Protein AF-A0A392MXF1-F1 (afdb_monomer_lite)

pLDDT: mean 80.58, std 15.02, range [41.81, 96.5]

Sequence (56 aa):
MG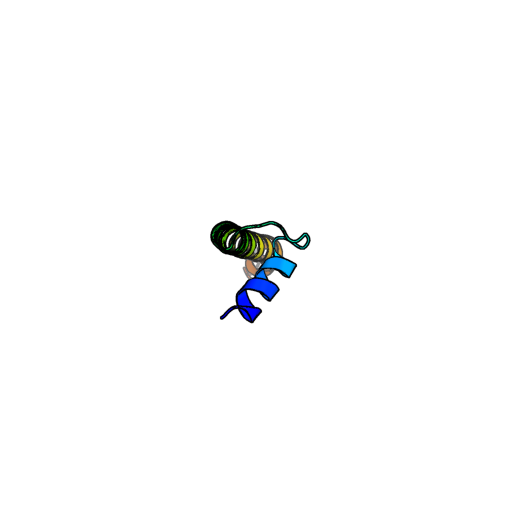DRITALQQLVSPFGKTDTASVLSEAIEYIKFLHEQVTVLSTPYMKSGAPIQHQQ

Structure (mmCIF, N/CA/C/O backbone):
data_AF-A0A392MXF1-F1
#
_entry.id   AF-A0A392MXF1-F1
#
loop_
_atom_site.group_PDB
_atom_site.id
_atom_site.type_symbol
_atom_site.label_atom_id
_atom_site.label_alt_id
_atom_site.label_comp_id
_atom_site.label_asym_id
_atom_site.label_entity_id
_atom_site.label_seq_id
_atom_site.pdbx_PDB_ins_code
_atom_site.Cartn_x
_atom_site.Cartn_y
_atom_site.Cartn_z
_atom_site.occupancy
_atom_site.B_iso_or_equiv
_atom_site.auth_seq_id
_atom_site.auth_comp_id
_atom_site.auth_asym_id
_atom_site.auth_atom_id
_atom_site.pdbx_PDB_model_num
ATOM 1 N N . MET A 1 1 ? 2.627 -11.578 -17.514 1.00 67.44 1 MET A N 1
ATOM 2 C CA . MET A 1 1 ? 3.420 -11.121 -16.347 1.00 67.44 1 MET A CA 1
ATOM 3 C C . MET A 1 1 ? 3.591 -9.601 -16.355 1.00 67.44 1 MET A C 1
ATOM 5 O O . MET A 1 1 ? 3.301 -8.999 -15.332 1.00 67.44 1 MET A O 1
ATOM 9 N N . GLY A 1 2 ? 3.964 -8.981 -17.486 1.00 77.12 2 GLY A N 1
ATOM 10 C CA . GLY A 1 2 ? 4.148 -7.522 -17.608 1.00 77.12 2 GLY A CA 1
ATOM 11 C C . GLY A 1 2 ? 2.944 -6.669 -17.189 1.00 77.12 2 GLY A C 1
ATOM 12 O O . GLY A 1 2 ? 3.109 -5.790 -16.355 1.00 77.12 2 GLY A O 1
ATOM 13 N N . ASP A 1 3 ? 1.729 -6.999 -17.641 1.00 86.06 3 ASP A N 1
ATOM 14 C CA . ASP A 1 3 ? 0.524 -6.199 -17.334 1.00 86.06 3 ASP A CA 1
ATOM 15 C C . ASP A 1 3 ? 0.247 -6.065 -15.832 1.00 86.06 3 ASP A C 1
ATOM 17 O O . ASP A 1 3 ? -0.193 -5.022 -15.353 1.00 86.06 3 ASP A O 1
ATOM 21 N N . ARG A 1 4 ? 0.547 -7.121 -15.065 1.00 86.12 4 ARG A N 1
ATOM 22 C CA . ARG A 1 4 ? 0.386 -7.124 -13.606 1.00 86.12 4 ARG A CA 1
ATOM 23 C C . ARG A 1 4 ? 1.400 -6.201 -12.929 1.00 86.12 4 ARG A C 1
ATOM 25 O O . ARG A 1 4 ? 1.043 -5.519 -11.977 1.00 86.12 4 ARG A O 1
ATOM 32 N N . ILE A 1 5 ? 2.636 -6.155 -13.430 1.00 86.06 5 ILE A N 1
ATOM 33 C CA . ILE A 1 5 ? 3.678 -5.249 -12.926 1.00 86.06 5 ILE A CA 1
ATOM 34 C C . ILE A 1 5 ? 3.341 -3.799 -13.276 1.00 86.06 5 ILE A C 1
ATOM 36 O O . ILE A 1 5 ? 3.441 -2.935 -12.414 1.00 86.06 5 ILE A O 1
ATOM 40 N N . THR A 1 6 ? 2.864 -3.530 -14.493 1.00 84.56 6 THR A N 1
ATOM 41 C CA . THR A 1 6 ? 2.415 -2.190 -14.895 1.00 84.56 6 THR A CA 1
ATOM 42 C C . THR A 1 6 ? 1.235 -1.710 -14.051 1.00 84.56 6 THR A C 1
ATOM 44 O O . THR A 1 6 ? 1.226 -0.561 -13.618 1.00 84.56 6 THR A O 1
ATOM 47 N N . ALA A 1 7 ? 0.267 -2.585 -13.760 1.00 88.12 7 ALA A N 1
ATOM 48 C CA . ALA A 1 7 ? -0.850 -2.257 -12.877 1.00 88.12 7 ALA A CA 1
ATOM 49 C C . ALA A 1 7 ? -0.383 -1.936 -11.447 1.00 88.12 7 ALA A C 1
ATOM 51 O O . ALA A 1 7 ? -0.811 -0.934 -10.882 1.00 88.12 7 ALA A O 1
ATOM 52 N N . LEU A 1 8 ? 0.530 -2.738 -10.881 1.00 87.31 8 LEU A N 1
ATOM 53 C CA . LEU A 1 8 ? 1.128 -2.446 -9.574 1.00 87.31 8 LEU A CA 1
ATOM 54 C C . LEU A 1 8 ? 1.867 -1.112 -9.586 1.00 87.31 8 LEU A C 1
ATOM 56 O O . LEU A 1 8 ? 1.666 -0.307 -8.685 1.00 87.31 8 LEU A O 1
ATOM 60 N N . GLN A 1 9 ? 2.649 -0.844 -10.630 1.00 86.56 9 GLN A N 1
ATOM 61 C CA . GLN A 1 9 ? 3.360 0.417 -10.777 1.00 86.56 9 GLN A CA 1
ATOM 62 C C . GLN A 1 9 ? 2.400 1.609 -10.761 1.00 86.56 9 GLN A C 1
ATOM 64 O O . GLN A 1 9 ? 2.665 2.560 -10.051 1.00 86.56 9 GLN A O 1
ATOM 69 N N . GLN A 1 10 ? 1.251 1.554 -11.438 1.00 85.38 10 GLN A N 1
ATOM 70 C CA . GLN A 1 10 ? 0.268 2.647 -11.378 1.00 85.38 10 GLN A CA 1
ATOM 71 C C . GLN A 1 10 ? -0.318 2.877 -9.976 1.00 85.38 10 GLN A C 1
ATOM 73 O O . GLN A 1 10 ? -0.682 4.003 -9.647 1.00 85.38 10 GLN A O 1
ATOM 78 N N . LEU A 1 11 ? -0.407 1.829 -9.155 1.00 85.94 11 LEU A N 1
ATOM 79 C CA . LEU A 1 11 ? -0.941 1.910 -7.794 1.00 85.94 11 LEU A CA 1
ATOM 80 C C . LEU A 1 11 ? 0.092 2.414 -6.779 1.00 85.94 11 LEU A C 1
ATOM 82 O O . LEU A 1 11 ? -0.284 3.117 -5.846 1.00 85.94 11 LEU A O 1
ATOM 86 N N . VAL A 1 12 ? 1.369 2.051 -6.948 1.00 83.12 12 VAL A N 1
ATOM 87 C CA . VAL A 1 12 ? 2.437 2.365 -5.978 1.00 83.12 12 VAL A CA 1
ATOM 88 C C . VAL A 1 12 ? 3.318 3.543 -6.407 1.00 83.12 12 VAL A C 1
ATOM 90 O O . VAL A 1 12 ? 3.758 4.318 -5.567 1.00 83.12 12 VAL A O 1
ATOM 93 N N . SER A 1 13 ? 3.512 3.730 -7.716 1.00 78.25 13 SER A N 1
ATOM 94 C CA . SER A 1 13 ? 4.343 4.770 -8.337 1.00 78.25 13 SER A CA 1
ATOM 95 C C . SER A 1 13 ? 3.729 5.247 -9.673 1.00 78.25 13 SER A C 1
ATOM 97 O O . SER A 1 13 ? 4.142 4.828 -10.765 1.00 78.25 13 SER A O 1
ATOM 99 N N . PRO A 1 14 ? 2.731 6.153 -9.628 1.00 65.69 14 PRO A N 1
ATOM 100 C CA . PRO A 1 14 ? 1.970 6.591 -10.807 1.00 65.69 14 PRO A CA 1
ATOM 101 C C . PRO A 1 14 ? 2.819 7.307 -11.877 1.00 65.69 14 PRO A C 1
ATOM 103 O O . PRO A 1 14 ? 2.359 7.506 -13.001 1.00 65.69 14 PRO A O 1
ATOM 106 N N . PHE A 1 15 ? 4.079 7.647 -11.574 1.00 67.44 15 PHE A N 1
ATOM 107 C CA . PHE A 1 15 ? 5.005 8.344 -12.470 1.00 67.44 15 PHE A CA 1
ATOM 108 C C . PHE A 1 15 ? 6.252 7.501 -12.808 1.00 67.44 15 PHE A C 1
ATOM 110 O O . PHE A 1 15 ? 7.388 7.862 -12.525 1.00 67.44 15 PHE A O 1
ATOM 117 N N . GLY A 1 16 ? 6.035 6.366 -13.475 1.00 64.00 16 GLY A N 1
ATOM 118 C CA . GLY A 1 16 ? 6.795 5.928 -14.658 1.00 64.00 16 GLY A CA 1
ATOM 119 C C . GLY A 1 16 ? 8.311 5.650 -14.611 1.00 64.00 16 GLY A C 1
ATOM 120 O O . GLY A 1 16 ? 8.850 5.350 -15.673 1.00 64.00 16 GLY A O 1
ATOM 121 N N . LYS A 1 17 ? 9.028 5.716 -13.479 1.00 63.72 17 LYS A N 1
ATOM 122 C CA . LYS A 1 17 ? 10.496 5.464 -13.455 1.00 63.72 17 LYS A CA 1
ATOM 123 C C . LYS A 1 17 ? 11.002 4.580 -12.313 1.00 63.72 17 LYS A C 1
ATOM 125 O O . LYS A 1 17 ? 12.174 4.648 -11.955 1.00 63.72 17 LYS A O 1
ATOM 130 N N . THR A 1 18 ? 10.142 3.740 -11.762 1.00 72.00 18 THR A N 1
ATOM 131 C CA . THR A 1 18 ? 10.523 2.798 -10.707 1.00 72.00 18 THR A CA 1
ATOM 132 C C . THR A 1 18 ? 10.887 1.451 -11.343 1.00 72.00 18 THR A C 1
ATOM 134 O O . THR A 1 18 ? 10.139 0.948 -12.181 1.00 72.00 18 THR A O 1
ATOM 137 N N . ASP A 1 19 ? 12.047 0.880 -11.007 1.00 87.50 19 ASP A N 1
ATOM 138 C CA . ASP A 1 19 ? 12.426 -0.462 -11.461 1.00 87.50 19 ASP A CA 1
ATOM 139 C C . ASP A 1 19 ? 11.496 -1.535 -10.860 1.00 87.50 19 ASP A C 1
ATOM 141 O O . ASP A 1 19 ? 10.809 -1.302 -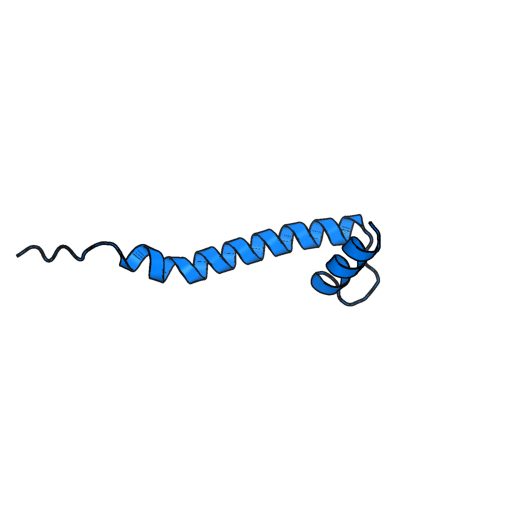9.864 1.00 87.50 19 ASP A O 1
ATOM 145 N N . THR A 1 20 ? 11.453 -2.732 -11.454 1.00 87.44 20 THR A N 1
AT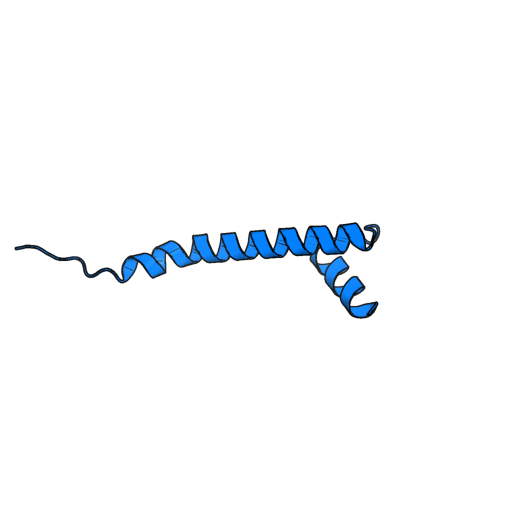OM 146 C CA . THR A 1 20 ? 10.528 -3.789 -11.012 1.00 87.44 20 THR A CA 1
ATOM 147 C C . THR A 1 20 ? 10.738 -4.208 -9.554 1.00 87.44 20 THR A C 1
ATOM 149 O O . THR A 1 20 ? 9.755 -4.522 -8.887 1.00 87.44 20 THR A O 1
ATOM 152 N N . ALA A 1 21 ? 11.971 -4.211 -9.036 1.00 90.62 21 ALA A N 1
ATOM 153 C CA . ALA A 1 21 ? 12.215 -4.593 -7.646 1.00 90.62 21 ALA A CA 1
ATOM 154 C C . ALA A 1 21 ? 11.653 -3.536 -6.685 1.00 90.62 21 ALA A C 1
ATOM 156 O O . ALA A 1 21 ? 10.980 -3.887 -5.715 1.00 90.62 21 ALA A O 1
ATOM 157 N N . SER A 1 22 ? 11.840 -2.257 -7.010 1.00 88.75 22 SER A N 1
ATOM 158 C CA . SER A 1 22 ? 11.268 -1.144 -6.253 1.00 88.75 22 SER A CA 1
ATOM 159 C C . SER A 1 22 ? 9.731 -1.148 -6.293 1.00 88.75 22 SER A C 1
ATOM 161 O O . SER A 1 22 ? 9.109 -1.046 -5.240 1.00 88.75 22 SER A O 1
ATOM 163 N N . VAL A 1 23 ? 9.100 -1.415 -7.449 1.00 89.06 23 VAL A N 1
ATOM 164 C CA . VAL A 1 23 ? 7.628 -1.562 -7.549 1.00 89.06 23 VAL A CA 1
ATOM 165 C C . VAL A 1 23 ? 7.109 -2.671 -6.629 1.00 89.06 23 VAL A C 1
ATOM 167 O O . VAL A 1 23 ? 6.102 -2.500 -5.945 1.00 89.06 23 VAL A O 1
ATOM 170 N N . LEU A 1 24 ? 7.785 -3.823 -6.602 1.00 91.25 24 LEU A N 1
ATOM 171 C CA . LEU A 1 24 ? 7.379 -4.944 -5.752 1.00 91.25 24 LEU A CA 1
ATOM 172 C C . LEU A 1 24 ? 7.577 -4.635 -4.263 1.00 91.25 24 LEU A C 1
ATOM 174 O O . LEU A 1 24 ? 6.712 -4.973 -3.457 1.00 91.25 24 LEU A O 1
ATOM 178 N N . SER A 1 25 ? 8.680 -3.977 -3.900 1.00 91.81 25 SER A N 1
ATOM 179 C CA . SER A 1 25 ? 8.947 -3.574 -2.517 1.00 9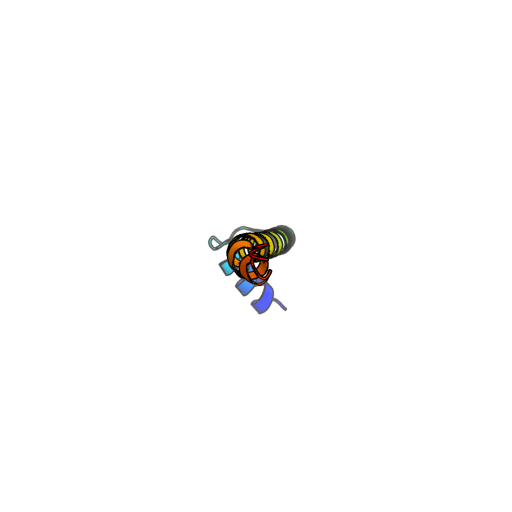1.81 25 SER A CA 1
ATOM 180 C C . SER A 1 25 ? 7.920 -2.556 -2.017 1.00 91.81 25 SER A C 1
ATOM 182 O O . SER A 1 25 ? 7.359 -2.730 -0.938 1.00 91.81 25 SER A O 1
ATOM 184 N N . GLU A 1 26 ? 7.626 -1.523 -2.807 1.00 90.44 26 GLU A N 1
ATOM 185 C CA . GLU A 1 26 ? 6.625 -0.503 -2.471 1.00 90.44 26 GLU A CA 1
ATOM 186 C C . GLU A 1 26 ? 5.223 -1.112 -2.339 1.00 90.44 26 GLU A C 1
ATOM 188 O O . GLU A 1 2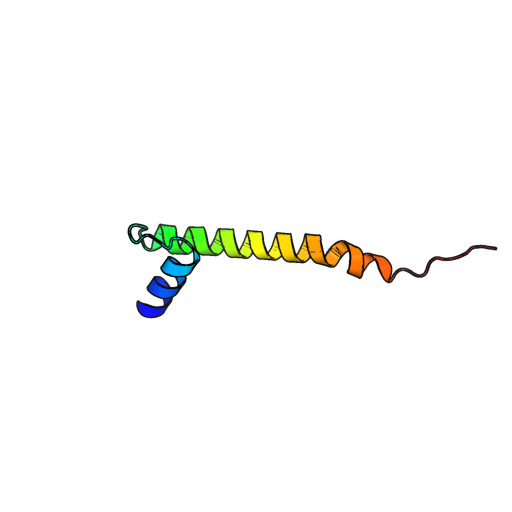6 ? 4.485 -0.774 -1.415 1.00 90.44 26 GLU A O 1
ATOM 193 N N . ALA A 1 27 ? 4.870 -2.073 -3.201 1.00 90.94 27 ALA A N 1
ATOM 194 C CA . ALA A 1 27 ? 3.604 -2.796 -3.097 1.00 90.94 27 ALA A CA 1
ATOM 195 C C . ALA A 1 27 ? 3.485 -3.588 -1.787 1.00 90.94 27 ALA A C 1
ATOM 197 O O . ALA A 1 27 ? 2.423 -3.582 -1.163 1.00 90.94 27 ALA A O 1
ATOM 198 N N . ILE A 1 28 ? 4.562 -4.252 -1.352 1.00 93.88 28 ILE A N 1
ATOM 199 C CA . ILE A 1 28 ? 4.589 -4.991 -0.082 1.00 93.88 28 ILE A CA 1
ATOM 200 C C . ILE A 1 28 ? 4.358 -4.041 1.097 1.00 93.88 28 ILE A C 1
ATOM 202 O O . ILE A 1 28 ? 3.521 -4.327 1.955 1.00 93.88 28 ILE A O 1
ATOM 206 N N . GLU A 1 29 ? 5.062 -2.910 1.134 1.00 92.94 29 GLU A N 1
ATOM 207 C CA . GLU A 1 29 ? 4.910 -1.925 2.209 1.00 92.94 29 GLU A CA 1
ATOM 208 C C . GLU A 1 29 ? 3.517 -1.285 2.203 1.00 92.94 29 GLU A C 1
ATOM 210 O O . GLU A 1 29 ? 2.899 -1.132 3.257 1.00 92.94 29 GLU A O 1
ATOM 215 N N . TYR A 1 30 ? 2.961 -1.003 1.023 1.00 92.19 30 TYR A N 1
ATOM 216 C CA . TYR A 1 30 ? 1.615 -0.450 0.909 1.00 92.19 30 TYR A CA 1
ATOM 217 C C . TYR A 1 30 ? 0.535 -1.418 1.416 1.00 92.19 30 TYR A C 1
ATOM 219 O O . TYR A 1 30 ? -0.379 -1.004 2.128 1.00 92.19 30 TYR A O 1
ATOM 227 N N . ILE A 1 31 ? 0.657 -2.720 1.132 1.00 93.19 31 ILE A N 1
ATOM 228 C CA . ILE A 1 31 ? -0.261 -3.742 1.667 1.00 93.19 31 ILE A CA 1
ATOM 229 C C . ILE A 1 31 ? -0.199 -3.790 3.200 1.00 93.19 31 ILE A C 1
ATOM 231 O O . ILE A 1 31 ? -1.247 -3.835 3.849 1.00 93.19 31 ILE A O 1
ATOM 235 N N . LYS A 1 32 ? 1.005 -3.746 3.790 1.00 96.19 32 LYS A N 1
ATOM 236 C CA . LYS A 1 32 ? 1.173 -3.706 5.254 1.00 96.19 32 LYS A CA 1
ATOM 237 C C . LYS A 1 32 ? 0.507 -2.471 5.856 1.00 96.19 32 LYS A C 1
ATOM 239 O O . LYS A 1 32 ? -0.278 -2.604 6.791 1.00 96.19 32 LYS A O 1
ATOM 244 N N . PHE A 1 33 ? 0.744 -1.300 5.268 1.00 94.50 33 PHE A N 1
ATOM 245 C CA . PHE A 1 33 ? 0.102 -0.054 5.680 1.00 94.50 33 PHE A CA 1
ATOM 246 C C . PHE A 1 33 ? -1.431 -0.156 5.639 1.00 94.50 33 PHE A C 1
ATOM 248 O O . PHE A 1 33 ? -2.106 0.202 6.603 1.00 94.50 33 PHE A O 1
ATOM 255 N N . LEU A 1 34 ? -2.006 -0.698 4.560 1.00 95.00 34 LEU A N 1
ATOM 256 C CA . LEU A 1 34 ? -3.457 -0.884 4.462 1.00 95.00 34 LEU A CA 1
ATOM 257 C C . LEU A 1 34 ? -3.998 -1.834 5.541 1.00 95.00 34 LEU A C 1
ATOM 259 O O . LEU A 1 34 ? -5.057 -1.568 6.109 1.00 95.00 34 LEU A O 1
ATOM 263 N N . HIS A 1 35 ? -3.279 -2.912 5.861 1.00 96.00 35 HIS A N 1
ATOM 264 C CA . HIS A 1 35 ? -3.657 -3.822 6.948 1.00 96.00 35 HIS A CA 1
ATOM 265 C C . HIS A 1 35 ? -3.658 -3.126 8.317 1.00 96.00 35 HIS A C 1
ATOM 267 O O . HIS A 1 35 ? -4.579 -3.330 9.116 1.00 96.00 35 HIS A O 1
ATOM 273 N N . GLU A 1 36 ? -2.663 -2.282 8.590 1.00 96.50 36 GLU A N 1
ATOM 274 C CA . GLU A 1 36 ? -2.611 -1.483 9.818 1.00 96.50 36 GLU A CA 1
ATOM 275 C C . GLU A 1 36 ? -3.790 -0.509 9.894 1.00 96.50 36 GLU A C 1
ATOM 277 O O . GLU A 1 36 ? -4.492 -0.469 10.905 1.00 96.50 36 GLU A O 1
ATOM 282 N N . GLN A 1 37 ? -4.087 0.198 8.802 1.00 96.38 37 GLN A N 1
ATOM 283 C CA . GLN A 1 37 ? -5.224 1.118 8.725 1.00 96.38 37 GLN A CA 1
ATOM 284 C C . GLN A 1 37 ? -6.556 0.400 8.978 1.00 96.38 37 GLN A C 1
ATOM 286 O O . GLN A 1 37 ? -7.377 0.880 9.760 1.00 96.38 37 GLN A O 1
ATOM 291 N N . VAL A 1 38 ? -6.768 -0.778 8.378 1.00 95.25 38 VAL A N 1
ATOM 292 C CA . VAL A 1 38 ? -7.961 -1.605 8.632 1.00 95.25 38 VAL A CA 1
ATOM 293 C C . VAL A 1 38 ? -8.047 -2.007 10.105 1.00 95.25 38 VAL A C 1
ATOM 295 O O . VAL A 1 38 ? -9.126 -1.947 10.697 1.00 95.25 38 VAL A O 1
ATOM 298 N N . THR A 1 39 ? -6.927 -2.373 10.727 1.00 93.88 39 THR A N 1
ATOM 299 C CA . THR A 1 39 ? -6.879 -2.736 12.152 1.00 93.88 39 THR A CA 1
ATOM 300 C C . THR A 1 39 ? -7.252 -1.548 13.039 1.00 93.88 39 THR A C 1
ATOM 302 O O . THR A 1 39 ? -8.126 -1.666 13.899 1.00 93.88 39 THR A O 1
ATOM 305 N N . VAL A 1 40 ? -6.656 -0.379 12.799 1.00 93.44 40 VAL A N 1
ATOM 306 C CA . VAL A 1 40 ? -6.937 0.851 13.554 1.00 93.44 40 VAL A CA 1
ATOM 307 C C . VAL A 1 40 ? -8.406 1.251 13.423 1.00 93.44 40 VAL A C 1
ATOM 309 O O . VAL A 1 40 ? -9.058 1.530 14.427 1.00 93.44 40 VAL A O 1
ATOM 312 N N . LEU A 1 41 ? -8.952 1.223 12.205 1.00 94.81 41 LEU A N 1
ATOM 313 C CA . LEU A 1 41 ? -10.335 1.621 11.936 1.00 94.81 41 LEU A CA 1
ATOM 314 C C . LEU A 1 41 ? -11.366 0.616 12.470 1.00 94.81 41 LEU A C 1
ATOM 316 O O . LEU A 1 41 ? -12.470 1.014 12.834 1.00 94.81 41 LEU A O 1
ATOM 320 N N . SER A 1 42 ? -11.026 -0.672 12.544 1.00 91.44 42 SER A N 1
ATOM 321 C CA . SER A 1 42 ? -11.931 -1.720 13.043 1.00 91.44 42 SER A CA 1
ATOM 322 C C . SER A 1 42 ? -11.890 -1.901 14.564 1.00 91.44 42 SER A C 1
ATOM 324 O O . SER A 1 42 ? -12.884 -2.334 15.153 1.00 91.44 42 SER A O 1
ATOM 326 N N . THR A 1 43 ? -10.787 -1.529 15.224 1.00 88.56 43 THR A N 1
ATOM 327 C CA . THR A 1 43 ? -10.590 -1.693 16.678 1.00 88.56 43 THR A CA 1
ATOM 328 C C . THR A 1 43 ? -11.737 -1.122 17.534 1.00 88.56 43 THR A C 1
ATOM 330 O O . THR A 1 43 ? -12.206 -1.837 18.428 1.00 88.56 43 THR A O 1
ATOM 333 N N . PRO A 1 44 ? -12.256 0.101 17.286 1.00 84.69 44 PRO A N 1
ATOM 334 C CA . PRO A 1 44 ? -13.367 0.656 18.067 1.00 84.69 44 PRO A CA 1
ATOM 335 C C . PRO A 1 44 ? -14.638 -0.198 17.999 1.00 84.69 44 PRO A C 1
ATOM 337 O O . PRO A 1 44 ? -15.363 -0.317 18.985 1.00 84.69 44 PRO A O 1
ATOM 340 N N . TYR A 1 45 ? -14.883 -0.837 16.856 1.00 82.12 45 TYR A N 1
ATOM 341 C CA . TYR A 1 45 ? -16.073 -1.649 16.616 1.00 82.12 45 TYR A CA 1
ATOM 342 C C . TYR A 1 45 ? -15.917 -3.083 17.134 1.00 82.12 45 TYR A C 1
ATOM 344 O O . TYR A 1 45 ? -16.882 -3.667 17.618 1.00 82.12 45 TYR A O 1
ATOM 352 N N . MET A 1 46 ? -14.701 -3.638 17.113 1.00 76.00 46 MET A N 1
ATOM 353 C CA . MET A 1 46 ? -14.411 -4.973 17.657 1.00 76.00 46 MET A CA 1
ATOM 354 C C . MET A 1 46 ? -14.441 -4.993 19.194 1.00 76.00 46 MET A C 1
ATOM 356 O O . MET A 1 46 ? -14.891 -5.967 19.794 1.00 76.00 46 MET A O 1
ATOM 360 N N . LYS A 1 47 ? -14.004 -3.910 19.853 1.00 63.94 47 LYS A N 1
ATOM 361 C CA . LYS A 1 47 ? -13.983 -3.818 21.324 1.00 63.94 47 LYS A CA 1
ATOM 362 C C . LYS A 1 47 ? -15.364 -3.529 21.934 1.00 63.94 47 LYS A C 1
ATOM 364 O O . LYS A 1 47 ? -15.583 -3.820 23.107 1.00 63.94 47 LYS A O 1
ATOM 369 N N . SER A 1 48 ? -16.309 -3.002 21.151 1.00 58.84 48 SER A N 1
ATOM 370 C CA . SER A 1 48 ? -17.658 -2.662 21.632 1.00 58.84 48 SER A CA 1
ATOM 371 C C . SER A 1 48 ? -18.577 -3.876 21.849 1.00 58.84 48 SER A C 1
ATOM 373 O O . SER A 1 48 ? -19.697 -3.703 22.322 1.00 58.84 48 SER A O 1
ATOM 375 N N . GLY A 1 49 ? -18.127 -5.094 21.520 1.00 56.22 49 GLY A N 1
ATOM 376 C CA . GLY A 1 49 ? -18.865 -6.340 21.760 1.00 56.22 49 GLY A CA 1
ATOM 377 C C . GLY A 1 49 ? -18.677 -6.952 23.155 1.00 56.22 49 GLY A C 1
ATOM 378 O O . GLY A 1 49 ? -19.285 -7.982 23.439 1.00 56.22 49 GLY A O 1
ATOM 379 N N . ALA A 1 50 ? -17.856 -6.365 24.034 1.00 58.50 50 ALA A N 1
ATOM 380 C CA . ALA A 1 50 ? -17.801 -6.811 25.424 1.00 58.50 50 ALA A CA 1
ATOM 381 C C . ALA A 1 50 ? -19.059 -6.306 26.155 1.00 58.50 50 ALA A C 1
ATOM 383 O O . ALA A 1 50 ? -19.266 -5.089 26.204 1.00 58.50 50 ALA A O 1
ATOM 384 N N . PRO A 1 51 ? -19.913 -7.187 26.715 1.00 55.16 51 PRO A N 1
ATOM 385 C CA . PRO A 1 51 ? -21.062 -6.736 27.479 1.00 55.16 51 PRO A CA 1
ATOM 386 C C . PRO A 1 51 ? -20.550 -5.896 28.647 1.00 55.16 51 PRO A C 1
ATOM 388 O O . PRO A 1 51 ? -19.705 -6.338 29.427 1.00 55.16 51 PRO A O 1
ATOM 391 N N . ILE A 1 52 ? -21.062 -4.671 28.748 1.00 56.47 52 ILE A N 1
ATOM 392 C CA . ILE A 1 52 ? -20.928 -3.837 29.935 1.00 56.47 52 ILE A CA 1
ATOM 393 C C . ILE A 1 52 ? -21.585 -4.635 31.062 1.00 56.47 52 ILE A C 1
ATOM 395 O O . ILE A 1 52 ? -22.811 -4.649 31.173 1.00 56.47 52 ILE A O 1
ATOM 399 N N . GLN A 1 53 ? -20.793 -5.354 31.861 1.00 57.34 53 GLN A N 1
ATOM 400 C CA . GLN A 1 53 ? -21.282 -5.910 33.114 1.00 57.34 53 GLN A CA 1
ATOM 401 C C . GLN A 1 53 ? -21.567 -4.727 34.039 1.00 57.34 53 GLN A C 1
ATOM 403 O O . GLN A 1 53 ? -20.690 -4.224 34.735 1.00 57.34 53 GLN A O 1
ATOM 408 N N . HIS A 1 54 ? -22.805 -4.236 33.972 1.00 50.72 54 HIS A N 1
ATOM 409 C CA . HIS A 1 54 ? -23.415 -3.465 35.041 1.00 50.72 54 HIS A CA 1
ATOM 410 C C . HIS A 1 54 ? -23.484 -4.391 36.253 1.00 50.72 54 HIS A C 1
ATOM 412 O O . HIS A 1 54 ? -24.374 -5.235 36.349 1.00 50.72 54 HIS A O 1
ATOM 418 N N . GLN A 1 55 ? -22.501 -4.272 37.138 1.00 43.84 55 GLN A N 1
ATOM 419 C CA . GLN A 1 55 ? -22.552 -4.905 38.442 1.00 43.84 55 GLN A CA 1
ATOM 420 C C . GLN A 1 55 ? -23.374 -3.996 39.361 1.00 43.84 55 GLN A C 1
ATOM 422 O O . GLN A 1 55 ? -22.964 -2.872 39.655 1.00 43.84 55 GLN A O 1
ATOM 427 N N . GLN A 1 56 ? -24.579 -4.475 39.683 1.00 41.81 56 GLN A N 1
ATOM 428 C CA . GLN A 1 56 ? -25.433 -3.974 40.762 1.00 41.81 56 GLN A CA 1
ATOM 429 C C 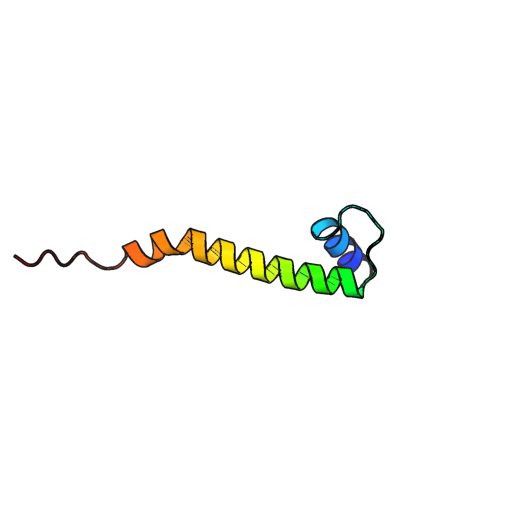. GLN A 1 56 ? -24.806 -4.256 42.128 1.00 41.81 56 GLN A C 1
ATOM 431 O O . GLN A 1 56 ? -24.059 -5.258 42.234 1.00 41.81 56 GLN A O 1
#

Foldseek 3Di:
DVVVLVVLCCVQPVDDDDDSVRSVVSSVVVVVVVVVVCCVVCVVVVVVPDPPPPDD

Radius of gyration: 19.4 Å; chains: 1; bounding box: 38×20×58 Å

InterPro domains:
  IPR011598 Myc-type, basic helix-loop-helix (bHLH) domain [PF00010] (3-35)
  IPR011598 Myc-type, basic helix-loop-helix (bHLH) domain [PS50888] (1-34)
  IPR036638 Helix-loop-helix DNA-binding domain superfamily [G3DSA:4.10.280.10] (1-55)
  IPR036638 Helix-loop-helix DNA-binding domain superfamily [SSF47459] (1-53)
  IPR045239 Transcription factor bHLH95-like, basic helix-loop-helix domain [cd11393] (1-42)
  IPR045843 Transcription factor IND-like [PTHR16223] (1-48)

Secondary structure (DSSP, 8-state):
-HHHHHHHHHHH-SSS---HHHHHHHHHHHHHHHHHHHHHHHHHHHHTTS------

Organism: NCBI:txid97028